Protein AF-A0A150SHK3-F1 (afdb_monomer)

Radius of gyration: 13.93 Å; Cα contacts (8 Å, |Δi|>4): 187; chains: 1; bounding box: 32×26×41 Å

Mean predicted aligned error: 2.91 Å

Sequence (101 aa):
MAGSLNKEKARRAASHPDRPGEQCRAEPGAFRPVVNRNRCEAKGDCVEVCPYQVFEIARIDRADFEALSPLGKLKSLVHGRKTALTPNAAQCQACGLCVVA

pLDDT: mean 95.15, std 6.13, range [52.56, 98.62]

Secondary structure (DSSP, 8-state):
----SSHHHHHHHHT-TTS-GGG--PPTTSS-----TTT-----HHHHH-TT---EEEEPPHHHHHTS-HHHHHHHHHTTTEEEE-TTGGG-----HHHH-

InterPro domains:
  IPR017896 4Fe-4S ferredoxin-type, iron-sulphur binding domain [PF12837] (33-55)
  IPR017896 4Fe-4S ferredoxin-type, iron-sulphur binding domain [PS51379] (31-60)

Solvent-accessible surface area (backbone atoms only — not comparable to full-atom values): 5512 Å² total; per-residue (Å²): 132,75,58,34,77,35,58,67,61,28,53,61,21,30,66,41,88,94,36,52,19,88,70,44,76,48,60,62,40,80,39,67,86,80,75,58,68,61,73,44,61,45,81,47,50,42,42,30,28,27,35,60,57,25,42,44,76,42,72,55,52,68,69,65,48,69,71,36,50,75,68,18,43,53,49,26,55,78,39,72,39,28,27,65,46,53,90,34,29,58,50,27,31,66,25,54,31,55,80,65,87

Foldseek 3Di:
DAAAQAPVLLVVLLPPPVFCRVVQDAQQLPDFDDWPLLPFLLPCQLCRNDRQNQKDKDAADPVRLVPHDPSSVVSCVVSVNIGIDGPRRRRDSRRCSSVRD

Nearest PDB structures (foldseek):
  7y3f-assembly1_C  TM=8.276E-01  e=2.723E-02  Nostoc sp.
  7f4v-assembly1_aC  TM=8.276E-01  e=4.174E-02  Gloeobacter violaceus PCC 7421
  7np8-assembly1_B  TM=8.469E-01  e=4.694E-01  Methanocaldococcus jannaschii DSM 2661
  7z0s-assembly1_F  TM=3.441E-01  e=1.271E+00  Escherichia coli K-12

Structure (mmCIF, N/CA/C/O backbone):
data_AF-A0A150SHK3-F1
#
_entry.id   AF-A0A150SHK3-F1
#
loop_
_atom_site.group_PDB
_atom_site.id
_atom_site.type_symbol
_atom_site.label_atom_id
_atom_site.label_alt_id
_atom_site.label_comp_id
_atom_site.label_asym_id
_atom_site.label_entity_id
_atom_site.label_seq_id
_atom_site.pdbx_PDB_ins_code
_atom_site.Cartn_x
_atom_site.Cartn_y
_atom_site.Cartn_z
_atom_site.occupancy
_atom_site.B_iso_or_equiv
_atom_site.auth_seq_id
_atom_site.auth_comp_id
_atom_site.auth_asym_id
_atom_site.auth_atom_id
_atom_site.pdbx_PDB_model_num
ATOM 1 N N . MET A 1 1 ? -3.369 -0.067 -21.664 1.00 52.56 1 MET A N 1
ATOM 2 C CA . MET A 1 1 ? -2.354 -0.249 -20.606 1.00 52.56 1 MET A CA 1
ATOM 3 C C . MET A 1 1 ? -2.666 0.738 -19.509 1.00 52.56 1 MET A C 1
ATOM 5 O O . MET A 1 1 ? -2.745 1.924 -19.808 1.00 52.56 1 MET A O 1
ATOM 9 N N . ALA A 1 2 ? -2.940 0.274 -18.295 1.00 65.19 2 ALA A N 1
ATOM 10 C CA . ALA A 1 2 ? -3.098 1.216 -17.201 1.00 65.19 2 ALA A CA 1
ATOM 11 C C . ALA A 1 2 ? -1.723 1.765 -16.817 1.00 65.19 2 ALA A C 1
ATOM 13 O O . ALA A 1 2 ? -0.733 1.039 -16.849 1.00 65.19 2 ALA A O 1
ATOM 14 N N . GLY A 1 3 ? -1.674 3.064 -16.565 1.00 85.19 3 GLY A N 1
ATOM 15 C CA . GLY A 1 3 ? -0.513 3.771 -16.048 1.00 85.19 3 GLY A CA 1
ATOM 16 C C . GLY A 1 3 ? -0.904 4.484 -14.761 1.00 85.19 3 GLY A C 1
ATOM 17 O O . GLY A 1 3 ? -2.066 4.454 -14.358 1.00 85.19 3 GLY A O 1
ATOM 18 N N . SER A 1 4 ? 0.062 5.129 -14.116 1.00 93.94 4 SER A N 1
ATOM 19 C CA . SER A 1 4 ? -0.175 5.830 -12.854 1.00 93.94 4 SER A CA 1
ATOM 20 C C . SER A 1 4 ? -1.205 6.948 -13.029 1.00 93.94 4 SER A C 1
ATOM 22 O O . SER A 1 4 ? -1.128 7.721 -13.991 1.00 93.94 4 SER A O 1
ATOM 24 N N . LEU A 1 5 ? -2.135 7.061 -12.078 1.00 95.31 5 LEU A N 1
ATOM 25 C CA . LEU A 1 5 ? -3.147 8.121 -12.066 1.00 95.31 5 LEU A CA 1
ATOM 26 C C . LEU A 1 5 ? -2.488 9.497 -11.912 1.00 95.31 5 LEU A C 1
ATOM 28 O O . LEU A 1 5 ? -2.861 10.446 -12.598 1.00 95.31 5 LEU A O 1
ATOM 32 N N . ASN A 1 6 ? -1.451 9.588 -11.071 1.00 96.56 6 ASN A N 1
ATOM 33 C CA . ASN A 1 6 ? -0.621 10.779 -10.926 1.00 96.56 6 ASN A CA 1
ATOM 34 C C . ASN A 1 6 ? 0.784 10.529 -11.493 1.00 96.56 6 ASN A C 1
ATOM 36 O O . ASN A 1 6 ? 1.682 10.028 -10.811 1.00 96.56 6 ASN A O 1
ATOM 40 N N . LYS A 1 7 ? 0.982 10.897 -12.763 1.00 94.88 7 LYS A N 1
ATOM 41 C CA . LYS A 1 7 ? 2.249 10.684 -13.487 1.00 94.88 7 LYS A CA 1
ATOM 42 C C . LYS A 1 7 ? 3.413 11.503 -12.936 1.00 94.88 7 LYS A C 1
ATOM 44 O O . LYS A 1 7 ? 4.556 11.073 -13.046 1.00 94.88 7 LYS A O 1
ATOM 49 N N . GLU A 1 8 ? 3.155 12.697 -12.409 1.00 96.19 8 GLU A N 1
ATOM 50 C CA . GLU A 1 8 ? 4.216 13.537 -11.849 1.00 96.19 8 GLU A CA 1
ATOM 51 C C . GLU A 1 8 ? 4.726 12.945 -10.536 1.00 96.19 8 GLU A C 1
ATOM 53 O O . GLU A 1 8 ? 5.928 12.750 -10.367 1.00 96.19 8 GLU A O 1
ATOM 58 N N . LYS A 1 9 ? 3.812 12.560 -9.642 1.00 95.88 9 LYS A N 1
ATOM 59 C CA . LYS A 1 9 ? 4.157 11.885 -8.390 1.00 95.88 9 LYS A CA 1
ATOM 60 C C . LYS A 1 9 ? 4.843 10.544 -8.632 1.00 95.88 9 LYS A C 1
ATOM 62 O O . LYS A 1 9 ? 5.844 10.256 -7.987 1.00 95.88 9 LYS A O 1
ATOM 67 N N . ALA A 1 10 ? 4.366 9.764 -9.603 1.00 95.12 10 ALA A N 1
ATOM 68 C CA . ALA A 1 10 ? 5.018 8.520 -10.003 1.00 95.12 10 ALA A CA 1
ATOM 69 C C . ALA A 1 10 ? 6.458 8.749 -10.490 1.00 95.12 10 ALA A C 1
ATOM 71 O O . 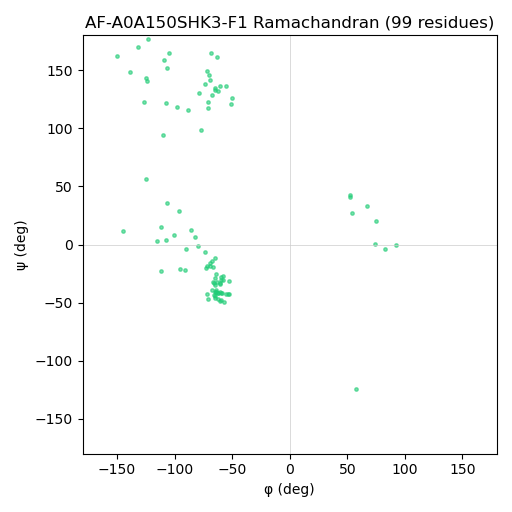ALA A 1 10 ? 7.351 8.013 -10.083 1.00 95.12 10 ALA A O 1
ATOM 72 N N . ARG A 1 11 ? 6.707 9.802 -11.285 1.00 94.25 11 ARG A N 1
ATOM 73 C CA . ARG A 1 11 ? 8.064 10.173 -11.724 1.00 94.25 11 ARG A CA 1
ATOM 74 C C . ARG A 1 11 ? 8.970 10.590 -10.565 1.00 94.25 11 ARG A C 1
ATOM 76 O O . ARG A 1 11 ? 10.121 10.170 -10.527 1.00 94.25 11 ARG A O 1
ATOM 83 N N . ARG A 1 12 ? 8.456 11.347 -9.589 1.00 95.44 12 ARG A N 1
ATOM 84 C CA . ARG A 1 12 ? 9.205 11.683 -8.360 1.00 95.44 12 ARG A CA 1
ATOM 85 C C . ARG A 1 12 ? 9.512 10.439 -7.518 1.00 95.44 12 ARG A C 1
ATOM 87 O O . ARG A 1 12 ? 10.618 10.292 -7.025 1.00 95.44 12 ARG A O 1
ATOM 94 N N . ALA A 1 13 ? 8.564 9.514 -7.386 1.00 94.50 13 ALA A N 1
ATOM 95 C CA . ALA A 1 13 ? 8.799 8.242 -6.702 1.00 94.50 13 ALA A CA 1
ATOM 96 C C . ALA A 1 13 ? 9.832 7.371 -7.450 1.00 94.50 13 ALA A C 1
ATOM 98 O O . ALA A 1 13 ? 10.646 6.692 -6.826 1.00 94.50 13 ALA A O 1
ATOM 99 N N . ALA A 1 14 ? 9.839 7.420 -8.786 1.00 93.94 14 ALA A N 1
ATOM 100 C CA . ALA A 1 14 ? 10.782 6.682 -9.624 1.00 93.94 14 ALA A CA 1
ATOM 101 C C . ALA A 1 14 ? 12.227 7.195 -9.527 1.00 93.94 14 ALA A C 1
ATOM 103 O O . ALA A 1 14 ? 13.138 6.454 -9.880 1.00 93.94 14 ALA A O 1
ATOM 104 N N . SER A 1 15 ? 12.460 8.420 -9.035 1.00 93.62 15 SER A N 1
ATOM 105 C CA . SER A 1 15 ? 13.817 8.944 -8.841 1.00 93.62 15 SER A CA 1
ATOM 106 C C . SER A 1 15 ? 14.502 8.423 -7.572 1.00 93.62 15 SER A C 1
ATOM 108 O O . SER A 1 15 ? 15.637 8.807 -7.299 1.00 93.62 15 SER A O 1
ATOM 110 N N . HIS A 1 16 ? 13.833 7.588 -6.768 1.00 94.12 16 HIS A N 1
ATOM 111 C CA . HIS A 1 16 ? 14.439 6.998 -5.578 1.00 94.12 16 HIS A CA 1
ATOM 112 C C . HIS A 1 16 ? 15.488 5.937 -5.974 1.00 94.12 16 HIS A C 1
ATOM 114 O O . HIS A 1 16 ? 15.121 4.958 -6.626 1.00 94.12 16 HIS A O 1
ATOM 120 N N . PRO A 1 17 ? 16.759 6.056 -5.541 1.00 92.62 17 PRO A N 1
ATOM 121 C CA . PRO A 1 17 ? 17.859 5.219 -6.038 1.00 92.62 17 PRO A CA 1
ATOM 122 C C . PRO A 1 17 ? 17.686 3.726 -5.728 1.00 92.62 17 PRO A C 1
ATOM 124 O O . PRO A 1 17 ? 18.066 2.879 -6.529 1.00 92.62 17 PRO A O 1
ATOM 127 N N . ASP A 1 18 ? 17.055 3.394 -4.599 1.00 90.88 18 ASP A N 1
ATOM 128 C CA . ASP A 1 18 ? 16.871 1.996 -4.181 1.00 90.88 18 ASP A CA 1
ATOM 129 C C . ASP A 1 18 ? 15.676 1.285 -4.841 1.00 90.88 18 ASP A C 1
ATOM 131 O O . ASP A 1 18 ? 15.312 0.182 -4.423 1.00 90.88 18 ASP A O 1
ATOM 135 N N . ARG A 1 19 ? 14.987 1.912 -5.808 1.00 90.62 19 ARG A N 1
ATOM 136 C CA . ARG A 1 19 ? 13.772 1.357 -6.425 1.00 90.62 19 ARG A CA 1
ATOM 137 C C . ARG A 1 19 ? 13.907 1.246 -7.938 1.00 90.62 19 ARG A C 1
ATOM 139 O O . ARG A 1 19 ? 14.386 2.181 -8.565 1.00 90.62 19 ARG A O 1
ATOM 146 N N . PRO A 1 20 ? 13.401 0.158 -8.551 1.00 89.88 20 PRO A N 1
ATOM 147 C CA . PRO A 1 20 ? 13.421 0.026 -10.007 1.00 89.88 20 PRO A CA 1
ATOM 148 C C . PRO A 1 20 ? 12.652 1.139 -10.730 1.00 89.88 20 PRO A C 1
ATOM 150 O O . PRO A 1 20 ? 12.991 1.489 -11.856 1.00 89.88 20 PRO A O 1
ATOM 153 N N . GLY A 1 21 ? 11.597 1.684 -10.112 1.00 88.12 21 GLY A N 1
ATOM 154 C CA . GLY A 1 21 ? 10.812 2.771 -10.691 1.00 88.12 21 GLY A CA 1
ATOM 155 C C . GLY A 1 21 ? 10.232 2.395 -12.057 1.00 88.12 21 GLY A C 1
ATOM 156 O O . GLY A 1 21 ? 9.549 1.380 -12.185 1.00 88.12 21 GLY A O 1
ATOM 157 N N . GLU A 1 22 ? 10.524 3.195 -13.083 1.00 84.31 22 GLU A N 1
ATOM 158 C CA . GLU A 1 22 ? 10.121 2.937 -14.477 1.00 84.31 22 GLU A CA 1
ATOM 159 C C . GLU A 1 22 ? 10.846 1.732 -15.110 1.00 84.31 22 GLU A C 1
ATOM 161 O O . GLU A 1 22 ? 10.386 1.188 -16.109 1.00 84.31 22 GLU A O 1
ATOM 166 N N . GLN A 1 23 ? 11.944 1.257 -14.512 1.00 85.94 23 GLN A N 1
ATOM 167 C CA . GLN A 1 23 ? 12.707 0.083 -14.963 1.00 85.94 23 GLN A CA 1
ATOM 168 C C . GLN A 1 23 ? 12.138 -1.238 -14.418 1.00 85.94 23 GLN A C 1
ATOM 170 O O . GLN A 1 23 ? 12.780 -2.284 -14.484 1.00 85.94 23 GLN A O 1
ATOM 175 N N . CYS A 1 24 ? 10.932 -1.182 -13.860 1.00 84.88 24 CYS A N 1
ATOM 176 C CA . CYS A 1 24 ? 10.139 -2.310 -13.401 1.00 84.88 24 CYS A CA 1
ATOM 177 C C . CYS A 1 24 ? 9.999 -3.397 -14.485 1.00 84.88 24 CYS A C 1
ATOM 179 O O . CYS A 1 24 ? 9.487 -3.123 -15.569 1.00 84.88 24 CYS A O 1
ATOM 181 N N . ARG A 1 25 ? 10.455 -4.624 -14.196 1.00 85.06 25 ARG A N 1
ATOM 182 C CA . ARG A 1 25 ? 10.484 -5.750 -15.156 1.00 85.06 25 ARG A CA 1
ATOM 183 C C . ARG A 1 25 ? 10.206 -7.122 -14.528 1.00 85.06 25 ARG A C 1
ATOM 185 O O . ARG A 1 25 ? 10.470 -8.132 -15.169 1.00 85.06 25 ARG A O 1
ATOM 192 N N . ALA A 1 26 ? 9.743 -7.192 -13.277 1.00 93.25 26 ALA A N 1
ATOM 193 C CA . ALA A 1 26 ? 9.420 -8.495 -12.702 1.00 93.25 26 ALA A CA 1
ATOM 194 C C . ALA A 1 26 ? 8.165 -9.0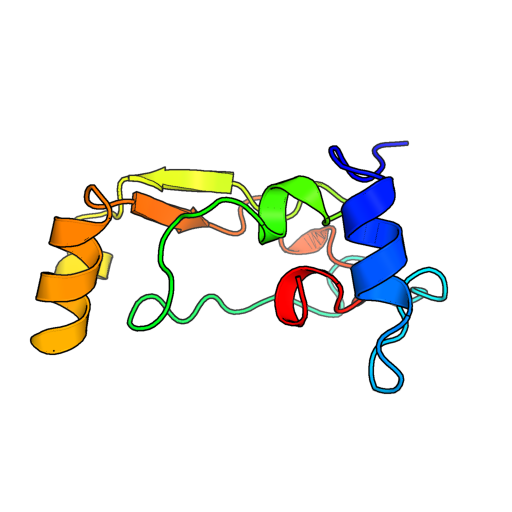70 -13.368 1.00 93.25 26 ALA A C 1
ATOM 196 O O . ALA A 1 26 ? 7.234 -8.326 -13.686 1.00 93.25 26 ALA A O 1
ATOM 197 N N . GLU A 1 27 ? 8.126 -10.393 -13.514 1.00 94.62 27 GLU A N 1
ATOM 198 C CA . GLU A 1 27 ? 6.920 -11.086 -13.957 1.00 94.62 27 GLU A CA 1
ATOM 199 C C . GLU A 1 27 ? 5.735 -10.736 -13.036 1.00 94.62 27 GLU A C 1
ATOM 201 O O . GLU A 1 27 ? 5.906 -10.695 -11.807 1.00 94.62 27 GLU A O 1
ATOM 206 N N . PRO A 1 28 ? 4.536 -10.466 -13.588 1.00 95.44 28 PRO A N 1
ATOM 207 C CA . PRO A 1 28 ? 3.356 -10.163 -12.790 1.00 95.44 28 PRO A CA 1
ATOM 208 C C . PRO A 1 28 ? 3.121 -11.203 -11.690 1.00 95.44 28 PRO A C 1
ATOM 210 O O . PRO A 1 28 ? 3.052 -12.405 -11.940 1.00 95.44 28 PRO A O 1
ATOM 213 N N . GLY A 1 29 ? 3.009 -10.734 -10.448 1.00 94.56 29 GLY A N 1
ATOM 214 C CA . GLY A 1 29 ? 2.649 -11.578 -9.311 1.00 94.56 29 GLY A CA 1
ATOM 215 C C . GLY A 1 29 ? 3.813 -12.359 -8.707 1.00 94.56 29 GLY A C 1
ATOM 216 O O . GLY A 1 29 ? 3.620 -12.961 -7.649 1.00 94.56 29 GLY A O 1
ATOM 217 N N . ALA A 1 30 ? 5.018 -12.271 -9.288 1.00 96.12 30 ALA A N 1
ATOM 218 C CA . ALA A 1 30 ? 6.253 -12.730 -8.648 1.00 96.12 30 ALA A CA 1
ATOM 219 C C . ALA A 1 30 ? 6.491 -12.021 -7.302 1.00 96.12 30 ALA A C 1
ATOM 221 O O . ALA A 1 30 ? 7.081 -12.586 -6.385 1.00 96.12 30 ALA A O 1
ATOM 222 N N . PHE A 1 31 ? 5.972 -10.796 -7.161 1.00 94.94 31 PHE A N 1
ATOM 223 C CA . PHE A 1 31 ? 5.981 -10.030 -5.921 1.00 94.94 31 PHE A CA 1
ATOM 224 C C . PHE A 1 31 ? 4.568 -9.608 -5.540 1.00 94.94 31 PHE A C 1
ATOM 226 O O . PHE A 1 31 ? 3.780 -9.211 -6.394 1.00 94.94 31 PHE A O 1
ATOM 233 N N . ARG A 1 32 ? 4.264 -9.611 -4.239 1.00 96.00 32 ARG A N 1
ATOM 234 C CA . ARG A 1 32 ? 2.998 -9.101 -3.698 1.00 96.00 32 ARG A CA 1
ATOM 235 C C . ARG A 1 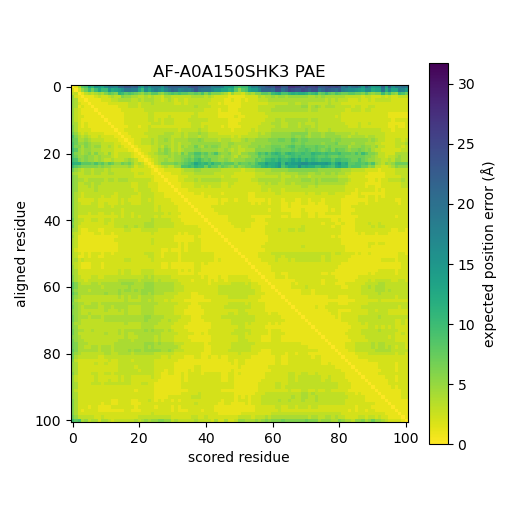32 ? 3.282 -8.071 -2.605 1.00 96.00 32 ARG A C 1
ATOM 237 O O . ARG A 1 32 ? 3.982 -8.400 -1.649 1.00 96.00 32 ARG A O 1
ATOM 244 N N . PRO A 1 33 ? 2.780 -6.829 -2.722 1.00 96.12 33 PRO A N 1
ATOM 245 C CA . PRO A 1 33 ? 2.999 -5.827 -1.692 1.00 96.12 33 PRO A CA 1
ATOM 246 C C . PRO A 1 33 ? 2.229 -6.180 -0.419 1.00 96.12 33 PRO A C 1
ATOM 248 O O . PRO A 1 33 ? 1.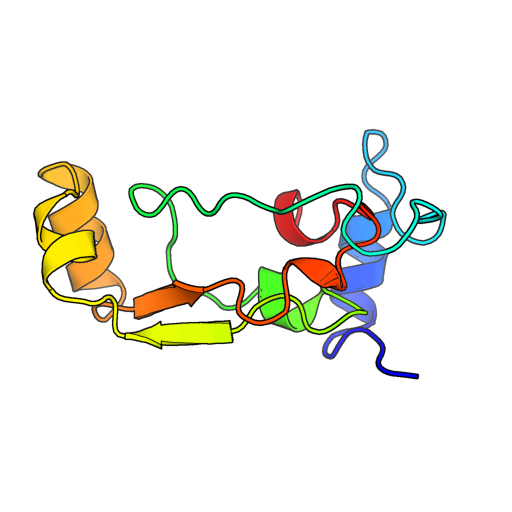082 -6.624 -0.473 1.00 96.12 33 PRO A O 1
ATOM 251 N N . VAL A 1 34 ? 2.855 -5.927 0.730 1.00 96.88 34 VAL A N 1
ATOM 252 C CA . VAL A 1 34 ? 2.249 -6.111 2.052 1.00 96.88 34 VAL A CA 1
ATOM 253 C C . VAL A 1 34 ? 1.951 -4.744 2.651 1.00 96.88 34 VAL A C 1
ATOM 255 O O . VAL A 1 34 ? 2.849 -3.922 2.837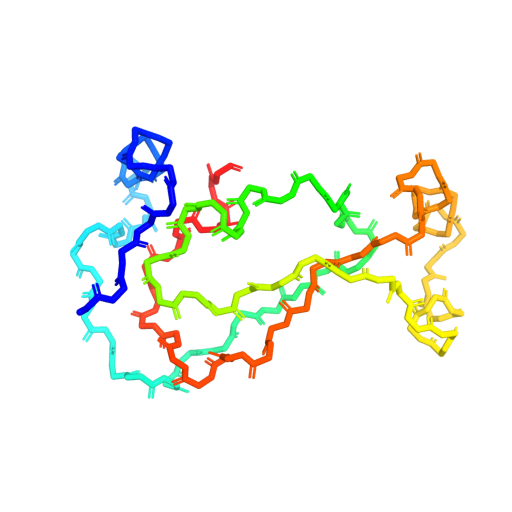 1.00 96.88 34 VAL A O 1
ATOM 258 N N . VAL A 1 35 ? 0.683 -4.500 2.977 1.00 97.62 35 VAL A N 1
ATOM 259 C CA . VAL A 1 35 ? 0.259 -3.270 3.648 1.00 97.62 35 VAL A CA 1
ATOM 260 C C . VAL A 1 35 ? 0.364 -3.464 5.156 1.00 97.62 35 VAL A C 1
ATOM 262 O O . VAL A 1 35 ? -0.374 -4.246 5.752 1.00 97.62 35 VAL A O 1
ATOM 265 N N . ASN A 1 36 ? 1.248 -2.706 5.804 1.00 97.75 36 ASN A N 1
ATOM 266 C CA . ASN A 1 36 ? 1.258 -2.636 7.261 1.00 97.75 36 ASN A CA 1
ATOM 267 C C . ASN A 1 36 ? 0.120 -1.724 7.745 1.00 97.75 36 ASN A C 1
ATOM 269 O O . ASN A 1 36 ? 0.253 -0.497 7.781 1.00 97.75 36 ASN A O 1
ATOM 273 N N . ARG A 1 37 ? -0.998 -2.330 8.152 1.00 97.38 37 ARG A N 1
ATOM 274 C CA . ARG A 1 37 ? -2.207 -1.608 8.581 1.00 97.38 37 ARG A CA 1
ATOM 275 C C . ARG A 1 37 ? -2.034 -0.811 9.880 1.00 97.38 37 ARG A C 1
ATOM 277 O O . ARG A 1 37 ? -2.773 0.142 10.085 1.00 97.38 37 ARG A O 1
ATOM 284 N N . ASN A 1 38 ? -1.022 -1.109 10.705 1.00 98.31 38 ASN A N 1
ATOM 285 C CA . ASN A 1 38 ? -0.673 -0.267 11.861 1.00 98.31 38 ASN A CA 1
ATOM 286 C C . ASN A 1 38 ? -0.024 1.067 11.450 1.00 98.31 38 ASN A C 1
ATOM 288 O O . ASN A 1 38 ? 0.027 1.998 12.250 1.00 98.31 38 ASN A O 1
ATOM 292 N N . ARG A 1 39 ? 0.497 1.162 10.218 1.00 96.88 39 ARG A N 1
ATOM 293 C CA . ARG A 1 39 ? 1.189 2.355 9.703 1.00 96.88 39 ARG A CA 1
ATOM 294 C C . ARG A 1 39 ? 0.431 3.068 8.586 1.00 96.88 39 ARG A C 1
ATOM 296 O O . ARG A 1 39 ? 0.681 4.249 8.374 1.00 96.88 39 ARG A O 1
ATOM 303 N N . CYS A 1 40 ? -0.461 2.370 7.887 1.00 97.75 40 CYS A N 1
ATOM 304 C CA . CYS A 1 40 ? -1.243 2.916 6.782 1.00 97.75 40 CYS A CA 1
ATOM 305 C C . CYS A 1 40 ? -2.165 4.060 7.244 1.00 97.75 40 CYS A C 1
ATOM 307 O O . CYS A 1 40 ? -2.904 3.917 8.213 1.00 97.75 40 CYS A O 1
ATOM 309 N N . GLU A 1 41 ? -2.144 5.174 6.511 1.00 97.50 41 GLU A N 1
ATOM 310 C CA . GLU A 1 41 ? -2.966 6.371 6.769 1.00 97.50 41 GLU A CA 1
ATOM 311 C C . GLU A 1 41 ? -4.094 6.556 5.749 1.00 97.50 41 GLU A C 1
ATOM 313 O O . GLU A 1 41 ? -4.782 7.569 5.767 1.00 97.50 41 GLU A O 1
ATOM 318 N N . ALA A 1 42 ? -4.258 5.608 4.821 1.00 97.69 42 ALA A N 1
ATOM 319 C CA . ALA A 1 42 ? -5.265 5.662 3.760 1.00 97.69 42 ALA A CA 1
ATOM 320 C C . ALA A 1 42 ? -5.248 6.943 2.895 1.00 97.69 42 ALA A C 1
ATOM 322 O O . ALA A 1 42 ? -6.264 7.301 2.306 1.00 97.69 42 ALA A O 1
ATOM 323 N N . LYS A 1 43 ? -4.086 7.603 2.775 1.00 96.94 43 LYS A N 1
ATOM 324 C CA . LYS A 1 43 ? -3.889 8.813 1.955 1.00 96.94 43 LYS A CA 1
ATOM 325 C C . LYS A 1 43 ? -4.079 8.590 0.454 1.00 96.94 43 LYS A C 1
ATOM 327 O O . LYS A 1 43 ? -4.430 9.519 -0.255 1.00 96.94 43 LYS A O 1
ATOM 332 N N . GLY A 1 44 ? -3.881 7.359 -0.021 1.00 97.88 44 GLY A N 1
ATOM 333 C CA . GLY A 1 44 ? -4.078 7.003 -1.429 1.00 97.88 44 GLY A CA 1
ATOM 334 C C . GLY A 1 44 ? -2.832 7.112 -2.308 1.00 97.88 44 GLY A C 1
ATOM 335 O O . GLY A 1 44 ? -2.903 6.725 -3.467 1.00 97.88 44 GLY A O 1
ATOM 336 N N . ASP A 1 45 ? -1.678 7.516 -1.770 1.00 98.19 45 ASP A N 1
ATOM 337 C CA . ASP A 1 45 ? -0.434 7.688 -2.542 1.00 98.19 45 ASP A CA 1
ATOM 338 C C . ASP A 1 45 ? -0.072 6.438 -3.361 1.00 98.19 45 ASP A C 1
ATOM 340 O O . ASP A 1 45 ? 0.234 6.522 -4.547 1.00 98.19 45 ASP A O 1
ATOM 344 N N . CYS A 1 46 ? -0.213 5.254 -2.756 1.00 98.19 46 CYS A N 1
ATOM 345 C CA . CYS A 1 46 ? -0.007 3.966 -3.423 1.00 98.19 46 CYS A CA 1
ATOM 346 C C . CYS A 1 46 ?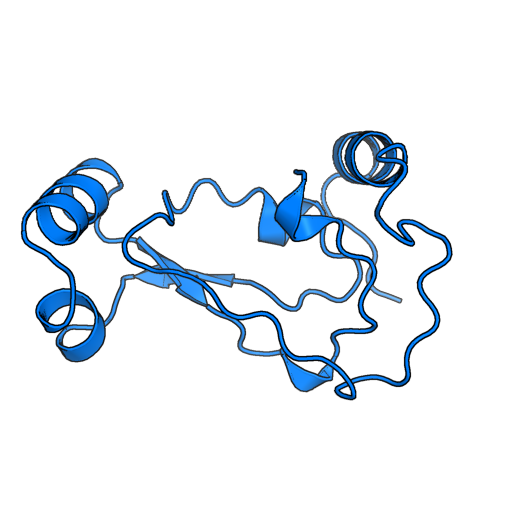 -0.941 3.719 -4.624 1.00 98.19 46 CYS A C 1
ATOM 348 O O . CYS A 1 46 ? -0.507 3.105 -5.598 1.00 98.19 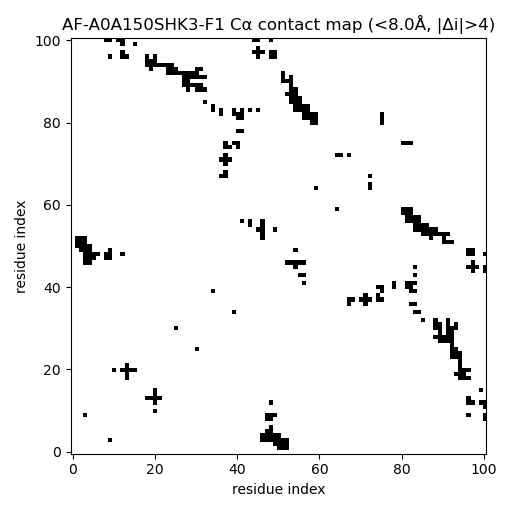46 CYS A O 1
ATOM 350 N N . VAL A 1 47 ? -2.188 4.200 -4.576 1.00 98.44 47 VAL A N 1
ATOM 351 C CA . VAL A 1 47 ? -3.160 4.108 -5.680 1.00 98.44 47 VAL A CA 1
ATOM 352 C C . VAL A 1 47 ? -2.759 5.060 -6.800 1.00 98.44 47 VAL A C 1
ATOM 354 O O . VAL A 1 47 ? -2.771 4.685 -7.969 1.00 98.44 47 VAL A O 1
ATOM 357 N N . GLU A 1 48 ? -2.345 6.274 -6.445 1.00 98.06 48 GLU A N 1
ATOM 358 C CA . GLU A 1 48 ? -1.974 7.302 -7.414 1.00 98.06 48 GLU A CA 1
ATOM 359 C C . GLU A 1 48 ? -0.741 6.926 -8.239 1.00 98.06 48 GLU A C 1
ATOM 361 O O . GLU A 1 48 ? -0.704 7.182 -9.446 1.00 98.06 48 GLU A O 1
ATOM 366 N N . VAL A 1 49 ? 0.273 6.336 -7.596 1.00 97.25 49 VAL A N 1
ATOM 367 C CA . VAL A 1 49 ? 1.558 6.057 -8.252 1.00 97.25 49 VAL A CA 1
ATOM 368 C C . VAL A 1 49 ? 1.635 4.684 -8.902 1.00 97.25 49 VAL A C 1
ATOM 370 O O . VAL A 1 49 ? 2.470 4.499 -9.785 1.00 97.25 49 VAL A O 1
ATOM 373 N N . CYS A 1 50 ? 0.818 3.709 -8.493 1.00 96.62 50 CYS A N 1
ATOM 374 C CA . CYS A 1 50 ? 0.927 2.348 -9.013 1.00 96.62 50 CYS A CA 1
ATOM 375 C C . CYS A 1 50 ? 0.457 2.279 -10.476 1.00 96.62 50 CYS A C 1
ATOM 377 O O . CYS A 1 50 ? -0.731 2.469 -10.736 1.00 96.62 50 CYS A O 1
ATOM 379 N N . PRO A 1 51 ? 1.330 1.927 -11.437 1.00 94.94 51 PRO A N 1
ATOM 380 C CA . PRO A 1 51 ? 0.923 1.863 -12.837 1.00 94.94 51 PRO A CA 1
ATOM 381 C C . PRO A 1 51 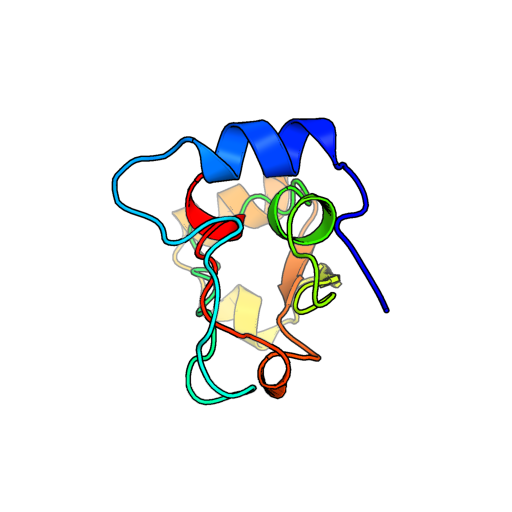? 0.021 0.657 -13.129 1.00 94.94 51 PRO A C 1
ATOM 383 O O . PRO A 1 51 ? -0.745 0.672 -14.082 1.00 94.94 51 PRO A O 1
ATOM 386 N N . TYR A 1 52 ? 0.047 -0.371 -12.281 1.00 95.56 52 TYR A N 1
ATOM 387 C CA . TYR A 1 52 ? -0.690 -1.619 -12.496 1.00 95.56 52 TYR A CA 1
ATOM 388 C C . TYR A 1 52 ? -1.999 -1.710 -11.700 1.00 95.56 52 TYR A C 1
ATOM 390 O O . TYR A 1 52 ? -2.614 -2.772 -11.680 1.00 95.56 52 TYR A O 1
ATOM 398 N N . GLN A 1 53 ? -2.426 -0.622 -11.041 1.00 96.06 53 GLN A N 1
ATOM 399 C CA . GLN A 1 53 ? -3.664 -0.559 -10.243 1.00 96.06 53 GLN A CA 1
ATOM 400 C C . GLN A 1 53 ? -3.768 -1.694 -9.208 1.00 96.06 53 GLN A C 1
ATOM 402 O O . GLN A 1 53 ? -4.814 -2.317 -9.028 1.00 96.06 53 GLN A O 1
ATOM 407 N N . VAL A 1 54 ? -2.649 -1.985 -8.536 1.00 97.69 54 VAL A N 1
ATOM 408 C CA . VAL A 1 54 ? -2.575 -3.033 -7.506 1.00 97.69 54 VAL A CA 1
ATOM 409 C C . VAL A 1 54 ? -3.432 -2.688 -6.288 1.00 97.69 54 VAL A C 1
ATOM 411 O O . VAL A 1 54 ? -3.963 -3.591 -5.643 1.00 97.69 54 VAL A O 1
ATOM 414 N N . PHE A 1 55 ? -3.538 -1.396 -5.974 1.00 98.38 55 PHE A N 1
ATOM 415 C CA . PHE A 1 55 ? -4.080 -0.894 -4.719 1.00 98.38 55 PHE A CA 1
ATOM 416 C C . PHE A 1 55 ? -5.468 -0.279 -4.871 1.00 98.38 55 PHE A C 1
ATOM 418 O O . PHE A 1 55 ? -5.786 0.327 -5.890 1.00 98.38 55 PHE A O 1
ATOM 425 N N . GLU A 1 56 ? -6.229 -0.343 -3.784 1.00 98.38 56 GLU A N 1
ATOM 426 C CA . GLU A 1 56 ? -7.485 0.379 -3.578 1.00 98.38 56 GLU A CA 1
ATOM 427 C C . GLU A 1 56 ? -7.521 0.910 -2.138 1.00 98.38 56 GLU A C 1
ATOM 429 O O . GLU A 1 56 ? -6.972 0.273 -1.238 1.00 98.38 56 GLU A O 1
ATOM 434 N N . ILE A 1 57 ? -8.163 2.057 -1.892 1.00 98.44 57 ILE A N 1
ATOM 435 C CA . ILE A 1 57 ? -8.473 2.506 -0.528 1.00 98.44 57 ILE A CA 1
ATOM 436 C C . ILE A 1 57 ? -9.913 2.133 -0.188 1.00 98.44 57 ILE A C 1
ATOM 438 O O . ILE A 1 57 ? -10.850 2.667 -0.777 1.00 98.44 57 ILE A O 1
ATOM 442 N N . ALA A 1 58 ? -10.085 1.296 0.830 1.00 98.06 58 ALA A N 1
ATOM 443 C CA . ALA A 1 58 ? -11.392 0.848 1.293 1.00 98.06 58 ALA A CA 1
ATOM 444 C C . ALA A 1 58 ? -11.520 0.981 2.813 1.00 98.06 58 ALA A C 1
ATOM 446 O O . ALA A 1 58 ? -10.549 1.252 3.526 1.00 98.06 58 ALA A O 1
ATOM 447 N N . ARG A 1 59 ? -12.739 0.798 3.330 1.00 98.00 59 ARG A N 1
ATOM 448 C CA . ARG A 1 59 ? -12.965 0.704 4.776 1.00 98.00 59 ARG A CA 1
ATOM 449 C C . ARG A 1 59 ? -12.277 -0.552 5.308 1.00 98.00 59 ARG A C 1
ATOM 451 O O . ARG A 1 59 ? -12.400 -1.616 4.713 1.00 98.00 59 ARG A O 1
ATOM 458 N N . ILE A 1 60 ? -11.571 -0.421 6.427 1.00 97.25 60 ILE A N 1
ATOM 459 C CA . ILE A 1 60 ? -10.957 -1.569 7.092 1.00 97.25 60 ILE A CA 1
ATOM 460 C C . ILE A 1 60 ? -12.055 -2.506 7.599 1.00 97.25 60 ILE A C 1
ATOM 462 O O . ILE A 1 60 ? -13.033 -2.048 8.208 1.00 97.25 60 ILE A O 1
ATOM 466 N N . ASP A 1 61 ? -11.904 -3.804 7.343 1.00 96.75 61 ASP A N 1
ATOM 467 C CA . ASP A 1 61 ? -12.834 -4.782 7.882 1.00 96.75 61 ASP A CA 1
ATOM 468 C C . ASP A 1 61 ? -12.694 -4.884 9.409 1.00 96.75 61 ASP A C 1
ATOM 470 O O . ASP A 1 61 ? -11.754 -4.376 10.034 1.00 96.75 61 ASP A O 1
ATOM 474 N N . ARG A 1 62 ? -13.691 -5.499 10.043 1.00 97.88 62 ARG A N 1
ATOM 475 C CA . ARG A 1 62 ? -13.728 -5.601 11.499 1.00 97.88 62 ARG A CA 1
ATOM 476 C C . ARG A 1 62 ? -12.576 -6.445 12.050 1.00 97.88 62 ARG A C 1
ATOM 478 O O . ARG A 1 62 ? -11.967 -6.019 13.024 1.00 97.88 62 ARG A O 1
ATOM 485 N N . ALA A 1 63 ? -12.298 -7.608 11.469 1.00 97.88 63 ALA A N 1
ATOM 486 C CA . ALA A 1 63 ? -11.253 -8.510 11.941 1.00 97.88 63 ALA A CA 1
ATOM 487 C C . ALA A 1 63 ? -9.863 -7.873 11.793 1.00 97.88 63 ALA A C 1
ATOM 489 O O . ALA A 1 63 ? -9.085 -7.863 12.746 1.00 97.88 63 ALA A O 1
ATOM 490 N N . ASP A 1 64 ? -9.599 -7.243 10.648 1.00 97.62 64 ASP A N 1
ATOM 491 C CA . ASP A 1 64 ? -8.371 -6.495 10.386 1.00 97.62 64 ASP A CA 1
ATOM 492 C C . ASP A 1 64 ? -8.184 -5.329 11.361 1.00 97.62 64 ASP A C 1
ATOM 494 O O . ASP A 1 64 ? -7.071 -5.081 11.827 1.00 97.62 64 ASP A O 1
ATOM 498 N N . PHE A 1 65 ? -9.260 -4.605 11.688 1.00 98.38 65 PHE A N 1
ATOM 499 C CA . PHE A 1 65 ? -9.190 -3.541 12.685 1.00 98.38 65 PHE A CA 1
ATOM 500 C C . PHE A 1 65 ? -8.898 -4.089 14.078 1.00 98.38 65 PHE A C 1
ATOM 502 O O . PHE A 1 65 ? -8.097 -3.506 14.810 1.00 98.38 65 PHE A O 1
ATOM 509 N N . GLU A 1 66 ? -9.553 -5.181 14.474 1.00 98.25 66 GLU A N 1
ATOM 510 C CA . GLU A 1 66 ? -9.348 -5.750 15.803 1.00 98.25 66 GLU A CA 1
ATOM 511 C C . GLU A 1 66 ? -7.924 -6.272 16.004 1.00 98.25 66 GLU A C 1
ATOM 513 O O . GLU A 1 66 ? -7.411 -6.174 17.120 1.00 98.25 66 GLU A O 1
ATOM 518 N N . ALA A 1 67 ? -7.269 -6.709 14.925 1.00 98.19 67 ALA A N 1
ATOM 519 C CA . ALA A 1 67 ? -5.871 -7.130 14.904 1.00 98.19 67 ALA A CA 1
ATOM 520 C C . ALA A 1 67 ? -4.850 -5.973 14.992 1.00 98.19 67 ALA A C 1
ATOM 522 O O . ALA A 1 67 ? -3.646 -6.218 15.096 1.00 98.19 67 ALA A O 1
ATOM 523 N N . LEU A 1 68 ? -5.286 -4.708 14.943 1.00 98.50 68 LEU A N 1
ATOM 524 C CA . LEU A 1 68 ? -4.389 -3.564 15.114 1.00 98.50 68 LEU A CA 1
ATOM 525 C C . LEU A 1 68 ? -3.926 -3.423 16.570 1.00 98.50 68 LEU A C 1
ATOM 527 O O . LEU A 1 68 ? -4.665 -3.685 17.520 1.00 98.50 68 LEU A O 1
ATOM 531 N N . SER A 1 69 ? -2.716 -2.893 16.744 1.00 98.62 69 SER A N 1
ATOM 532 C CA . SER A 1 69 ? -2.234 -2.414 18.044 1.00 98.62 69 SER A CA 1
ATOM 533 C C . SER A 1 69 ? -3.088 -1.239 18.551 1.00 98.62 69 SER A C 1
ATOM 535 O O . SER A 1 69 ? -3.734 -0.571 17.739 1.00 98.62 69 SER A O 1
ATOM 537 N N . PRO A 1 70 ? -3.069 -0.899 19.855 1.00 98.50 70 PRO A N 1
ATOM 538 C CA . PRO A 1 70 ? -3.826 0.245 20.378 1.00 98.50 70 PRO A CA 1
ATOM 539 C C . PRO A 1 70 ? -3.531 1.563 19.645 1.00 98.50 70 PRO A C 1
ATOM 541 O O . PRO A 1 70 ? -4.452 2.293 19.275 1.00 98.50 70 PRO A O 1
ATOM 544 N N . LEU A 1 71 ? -2.254 1.828 19.346 1.00 98.19 71 LEU A N 1
ATOM 545 C CA . LEU A 1 71 ? -1.845 2.997 18.565 1.00 98.19 71 LEU A CA 1
ATOM 546 C C . LEU A 1 71 ? -2.327 2.908 17.108 1.00 98.19 71 LEU A C 1
ATOM 548 O O . LEU A 1 71 ? -2.787 3.900 16.546 1.00 98.19 71 LEU A O 1
ATOM 552 N N . GLY A 1 72 ? -2.278 1.715 16.508 1.00 98.19 72 GLY A N 1
ATOM 553 C CA . GLY A 1 72 ? -2.817 1.461 15.171 1.00 98.19 72 GLY A CA 1
ATOM 554 C C . GLY A 1 72 ? -4.328 1.697 15.088 1.00 98.19 72 GLY A C 1
ATOM 555 O O . GLY A 1 72 ? -4.791 2.325 14.137 1.00 98.19 72 GLY A O 1
ATOM 556 N N . LYS A 1 73 ? -5.097 1.270 16.100 1.00 98.50 73 LYS A N 1
ATOM 557 C CA . LYS A 1 73 ? -6.543 1.530 16.206 1.00 98.50 73 LYS A CA 1
ATOM 558 C C . LYS A 1 73 ? -6.825 3.029 16.263 1.00 98.50 73 LYS A C 1
ATOM 560 O O . LYS A 1 73 ? -7.641 3.510 15.479 1.00 98.50 73 LYS A O 1
ATOM 565 N N . LEU A 1 74 ? -6.120 3.770 17.125 1.00 98.25 74 LEU A N 1
ATOM 566 C CA . LEU A 1 74 ? -6.244 5.230 17.219 1.00 98.25 74 LEU A CA 1
ATOM 567 C C . LEU A 1 74 ? -5.951 5.905 15.873 1.00 98.25 74 LEU A C 1
ATOM 569 O O . LEU A 1 74 ? -6.755 6.697 15.387 1.00 98.25 74 LEU A O 1
ATOM 573 N N . LYS A 1 75 ? -4.837 5.538 15.235 1.00 97.31 75 LYS A N 1
ATOM 574 C CA . LYS A 1 75 ? -4.444 6.064 13.926 1.00 97.31 75 LYS A CA 1
ATOM 575 C C . LYS A 1 75 ? -5.494 5.768 12.854 1.00 97.31 75 LYS A C 1
ATOM 577 O O . LYS A 1 75 ? -5.920 6.670 12.140 1.00 97.31 75 LYS A O 1
ATOM 582 N N . SER A 1 76 ? -5.971 4.526 12.779 1.00 97.88 76 SER A N 1
ATOM 583 C CA . SER A 1 76 ? -7.024 4.126 11.842 1.00 97.88 76 SER A CA 1
ATOM 584 C C . SER A 1 76 ? -8.305 4.941 12.047 1.00 97.88 76 SER A C 1
ATOM 586 O O . SER A 1 76 ? -8.896 5.388 11.068 1.00 97.88 76 SER A O 1
ATOM 588 N N . LEU A 1 77 ? -8.714 5.198 13.296 1.00 97.88 77 LEU A N 1
ATOM 589 C CA . LEU A 1 77 ? -9.878 6.038 13.604 1.00 97.88 77 LEU A CA 1
ATOM 590 C C . LEU A 1 77 ? -9.691 7.483 13.116 1.00 97.88 77 LEU A C 1
ATOM 592 O O . LEU A 1 77 ? -10.577 7.999 12.437 1.00 97.88 77 LEU A O 1
ATOM 596 N N . VAL A 1 78 ? -8.536 8.100 13.391 1.00 97.94 78 VAL A N 1
ATOM 597 C CA . VAL A 1 78 ? -8.202 9.464 12.927 1.00 97.94 78 VAL A CA 1
ATOM 598 C C . VAL A 1 78 ? -8.201 9.557 11.397 1.00 97.94 78 VAL A C 1
ATOM 600 O O . VAL A 1 78 ? -8.608 10.571 10.838 1.00 97.94 78 VAL A O 1
ATOM 603 N N . HIS A 1 79 ? -7.824 8.480 10.706 1.00 97.50 79 HIS A N 1
ATOM 604 C CA . HIS A 1 79 ? -7.829 8.397 9.243 1.00 97.50 79 HIS A CA 1
ATOM 605 C C . HIS A 1 79 ? -9.098 7.736 8.666 1.00 97.50 79 HIS A C 1
ATOM 607 O O . HIS A 1 79 ? -9.080 7.133 7.591 1.00 97.50 79 HIS A O 1
ATOM 613 N N . GLY A 1 80 ? -10.230 7.845 9.369 1.00 97.50 80 GLY A N 1
ATOM 614 C CA . GLY A 1 80 ? -11.554 7.511 8.832 1.00 97.50 80 GLY A CA 1
ATOM 615 C C . GLY A 1 80 ? -11.853 6.015 8.707 1.00 97.50 80 GLY A C 1
ATOM 616 O O . GLY A 1 80 ? -12.733 5.630 7.936 1.00 97.50 80 GLY A O 1
ATOM 617 N N . ARG A 1 81 ? -11.132 5.162 9.446 1.00 97.69 81 ARG A N 1
ATOM 618 C CA . ARG A 1 81 ? -11.213 3.693 9.374 1.00 97.69 81 ARG A CA 1
ATOM 619 C C . ARG A 1 81 ? -11.056 3.158 7.954 1.00 97.69 81 ARG A C 1
ATOM 621 O O . ARG A 1 81 ? -11.746 2.226 7.544 1.00 97.69 81 ARG A O 1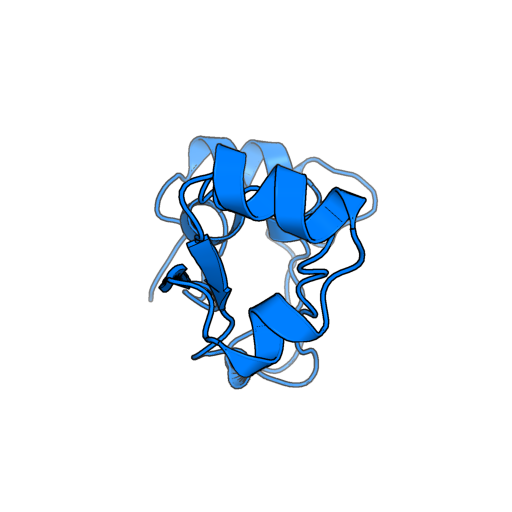
ATOM 628 N N . LYS A 1 82 ? -10.134 3.739 7.195 1.00 98.38 82 LYS A N 1
ATOM 629 C CA . LYS A 1 82 ? -9.768 3.253 5.865 1.00 98.38 82 LYS A CA 1
ATOM 630 C C . LYS A 1 82 ? -8.375 2.638 5.881 1.00 98.38 82 LYS A C 1
ATOM 632 O O . LYS A 1 82 ? -7.570 2.908 6.770 1.00 98.38 82 LYS A O 1
ATOM 637 N N . THR A 1 83 ? -8.098 1.787 4.905 1.00 98.50 83 THR A N 1
ATOM 638 C CA . THR A 1 83 ? -6.775 1.208 4.677 1.00 98.50 83 THR A CA 1
ATOM 639 C C . THR A 1 83 ? -6.572 0.914 3.195 1.00 98.50 83 THR A C 1
ATOM 641 O O . THR A 1 83 ? -7.536 0.871 2.428 1.00 98.50 83 THR A O 1
ATOM 644 N N . ALA A 1 84 ? -5.317 0.727 2.797 1.00 98.44 84 ALA A N 1
ATOM 645 C CA . ALA A 1 84 ? -5.003 0.229 1.470 1.00 98.44 84 ALA A CA 1
ATOM 646 C C . ALA A 1 84 ? -5.216 -1.290 1.420 1.00 98.44 84 ALA A C 1
ATOM 648 O O . ALA A 1 84 ? -4.704 -2.026 2.265 1.00 98.44 84 ALA A O 1
ATOM 649 N N . LEU A 1 85 ? -5.948 -1.742 0.412 1.00 98.06 85 LEU A N 1
ATOM 650 C CA . LEU A 1 85 ? -6.080 -3.139 0.021 1.00 98.06 85 LEU A CA 1
ATOM 651 C C . LEU A 1 85 ? -5.264 -3.393 -1.248 1.00 98.06 85 LEU A C 1
ATOM 653 O O . LEU A 1 85 ? -4.862 -2.455 -1.938 1.00 98.06 85 LEU A O 1
ATOM 657 N N . THR A 1 86 ? -5.020 -4.665 -1.555 1.00 97.75 86 THR A N 1
ATOM 658 C CA . THR A 1 86 ? -4.248 -5.097 -2.730 1.00 97.75 86 THR A CA 1
ATOM 659 C C . THR A 1 86 ? -5.039 -6.087 -3.602 1.00 97.75 86 THR A C 1
ATOM 661 O O . THR A 1 86 ? -4.562 -7.197 -3.848 1.00 97.75 86 THR A O 1
ATOM 664 N N . PRO A 1 87 ? -6.253 -5.732 -4.079 1.00 97.56 87 PRO A N 1
ATOM 665 C CA . PRO A 1 87 ? -7.120 -6.662 -4.817 1.00 97.56 87 PRO A CA 1
ATOM 666 C C . PRO A 1 87 ? -6.450 -7.227 -6.077 1.00 97.56 87 PRO A C 1
ATOM 668 O O . PRO A 1 87 ? -6.661 -8.385 -6.426 1.00 97.56 87 PRO A O 1
ATOM 671 N N . ASN A 1 88 ? -5.565 -6.447 -6.705 1.00 97.38 88 ASN A N 1
ATOM 672 C CA . ASN A 1 88 ? -4.821 -6.845 -7.897 1.00 97.38 88 ASN A CA 1
ATOM 673 C C . ASN A 1 88 ? -3.345 -7.146 -7.582 1.00 97.38 88 ASN A C 1
ATOM 675 O O . ASN A 1 88 ? -2.467 -6.854 -8.390 1.00 97.38 88 ASN A O 1
ATOM 679 N N . ALA A 1 89 ? -3.033 -7.717 -6.410 1.00 97.56 89 ALA A N 1
ATOM 680 C CA . ALA A 1 89 ? -1.654 -8.040 -6.011 1.00 97.56 89 ALA A CA 1
ATOM 681 C C . ALA A 1 89 ? -0.889 -8.877 -7.053 1.00 97.56 89 ALA A C 1
ATOM 683 O O . ALA A 1 89 ? 0.320 -8.711 -7.197 1.00 97.56 89 ALA A O 1
ATOM 684 N N . ALA A 1 90 ? -1.588 -9.731 -7.806 1.00 97.19 90 ALA A N 1
ATOM 685 C CA . ALA A 1 90 ? -1.015 -10.535 -8.886 1.00 97.19 90 ALA A CA 1
ATOM 686 C C . ALA A 1 90 ? -0.545 -9.711 -10.103 1.00 97.19 90 ALA A C 1
ATOM 688 O O . ALA A 1 90 ? 0.212 -10.217 -10.918 1.00 97.19 90 ALA A O 1
ATOM 689 N N . GLN A 1 91 ? -0.933 -8.439 -10.212 1.00 95.88 91 GLN A N 1
ATOM 690 C CA . GLN A 1 91 ? -0.486 -7.538 -11.280 1.00 95.88 91 GLN A CA 1
ATOM 691 C C . GLN A 1 91 ? 0.789 -6.771 -10.910 1.00 95.88 91 GLN A C 1
ATOM 693 O O . GLN A 1 91 ? 1.309 -5.997 -11.712 1.00 95.88 91 GLN A O 1
ATOM 698 N N . CYS A 1 92 ? 1.289 -6.932 -9.683 1.00 96.50 92 CYS A N 1
ATOM 699 C CA . CYS A 1 92 ? 2.486 -6.240 -9.238 1.00 96.50 92 CYS A CA 1
ATOM 700 C C . CYS A 1 92 ? 3.720 -6.744 -10.000 1.00 96.50 92 CYS A C 1
ATOM 702 O O . CYS A 1 92 ? 3.990 -7.941 -10.024 1.00 96.50 92 CYS A O 1
ATOM 704 N N . GLN A 1 93 ? 4.491 -5.808 -10.558 1.00 95.56 93 GLN A N 1
ATOM 705 C CA . GLN A 1 93 ? 5.760 -6.074 -11.252 1.00 95.56 93 GLN A CA 1
ATOM 706 C C . GLN A 1 93 ? 6.989 -5.527 -10.486 1.00 95.56 93 GLN A C 1
ATOM 708 O O . GLN A 1 93 ? 8.086 -5.427 -11.027 1.00 95.56 93 GLN A O 1
ATOM 713 N N . ALA A 1 94 ? 6.816 -5.185 -9.202 1.00 95.56 94 ALA A N 1
ATOM 714 C CA . ALA A 1 94 ? 7.883 -4.768 -8.282 1.00 95.56 94 ALA A CA 1
ATOM 715 C C . ALA A 1 94 ? 8.587 -3.420 -8.577 1.00 95.56 94 ALA A C 1
ATOM 717 O O . ALA A 1 94 ? 9.743 -3.231 -8.212 1.00 95.56 94 ALA A O 1
ATOM 718 N N . CYS A 1 95 ? 7.879 -2.427 -9.132 1.00 95.50 95 CYS A N 1
ATOM 719 C CA . CYS A 1 95 ? 8.430 -1.073 -9.344 1.00 95.50 95 CYS A CA 1
ATOM 720 C C . CYS A 1 95 ? 8.879 -0.360 -8.053 1.00 95.50 95 CYS A C 1
ATOM 722 O O . CYS A 1 95 ? 9.747 0.508 -8.084 1.00 95.50 95 CYS A O 1
ATOM 724 N N . GLY A 1 96 ? 8.261 -0.685 -6.912 1.00 96.00 96 GLY A N 1
ATOM 725 C CA . GLY A 1 96 ? 8.576 -0.081 -5.617 1.00 96.00 96 GLY A CA 1
ATOM 726 C C . GLY A 1 96 ? 8.073 1.353 -5.408 1.00 96.00 96 GLY A C 1
ATOM 727 O O . GLY A 1 96 ? 8.263 1.877 -4.313 1.00 96.00 96 GLY A O 1
ATOM 728 N N . LEU A 1 97 ? 7.390 1.957 -6.390 1.00 96.75 97 LEU A N 1
ATOM 729 C CA . LEU A 1 97 ? 6.895 3.340 -6.324 1.00 96.75 97 LEU A CA 1
ATOM 730 C C . LEU A 1 97 ? 6.003 3.590 -5.102 1.00 96.75 97 LEU A C 1
ATOM 732 O O . LEU A 1 97 ? 6.165 4.581 -4.406 1.00 96.75 97 LEU A O 1
ATOM 736 N N . CYS A 1 98 ? 5.102 2.657 -4.791 1.00 96.88 98 CYS A N 1
ATOM 737 C CA . CYS A 1 98 ? 4.151 2.772 -3.681 1.00 96.88 98 CYS A CA 1
ATOM 738 C C . CYS A 1 98 ? 4.784 2.800 -2.280 1.00 96.88 98 CYS A C 1
ATOM 740 O O . CYS A 1 98 ? 4.077 3.059 -1.312 1.00 96.88 98 CYS A O 1
ATOM 742 N N . VAL A 1 99 ? 6.076 2.495 -2.151 1.00 95.94 99 VAL A N 1
ATOM 743 C CA . VAL A 1 99 ? 6.773 2.483 -0.856 1.00 95.94 99 VAL A CA 1
ATOM 744 C C . VAL A 1 99 ? 7.500 3.801 -0.586 1.00 95.94 99 VAL A C 1
ATOM 746 O O . VAL A 1 99 ? 7.810 4.089 0.565 1.00 95.94 99 VAL A O 1
ATOM 749 N N . VAL A 1 100 ? 7.786 4.576 -1.633 1.00 94.38 100 VAL A N 1
ATOM 750 C CA . VAL A 1 100 ? 8.546 5.838 -1.568 1.00 94.38 100 VAL A CA 1
ATOM 751 C C . VAL A 1 100 ? 7.699 7.058 -1.957 1.00 94.38 100 VAL A C 1
ATOM 753 O O . VAL A 1 100 ? 8.229 8.160 -2.053 1.00 94.38 100 VAL A O 1
ATOM 756 N N . ALA A 1 101 ? 6.410 6.840 -2.229 1.00 90.62 101 ALA A N 1
ATOM 757 C CA . ALA A 1 101 ? 5.441 7.853 -2.644 1.00 90.62 101 ALA A CA 1
ATOM 758 C C . ALA A 1 101 ? 4.824 8.636 -1.483 1.00 90.62 101 ALA A C 1
ATOM 760 O O . ALA A 1 101 ? 4.865 8.133 -0.337 1.00 90.62 101 ALA A O 1
#

Organism: Sorangium cellulosum (NCBI:txid56)